Protein AF-A0A6J4LY33-F1 (afdb_monomer_lite)

Secondary structure (DSSP, 8-state):
--SSSSSHHHHHTTTSS------------------SS--HHHHHHHHHHHTT--EEEE---GGGHHHHHHHHTSSSEEEE-SSHHHHHHHHHHHHHHHSSPPEEE--TTHHHHT-

Radius of gyration: 24.22 Å; chains: 1; bounding box: 69×41×54 Å

Sequence (115 aa):
MTTSQSESATREAAAALTGVETTARSIEEAAVEPAAGITGAQSLIRSLEAIGVDVVFGIPGGAILPLYDPLFDSKVRHVLVRHEQGAGHAATGYAQATGRVGVCMATSGPGATNL

InterPro domains:
  IPR012001 Thiamine pyrophosphate enzyme, N-terminal TPP-binding domain [PF02776] (39-115)
  IPR029061 Thiamin diphosphate-binding fold [SSF52518] (38-115)
  IPR045229 Thiamine pyrophosphate enzyme [PTHR18968] (38-115)

Organism: NCBI:txid335381

Foldseek 3Di:
DDDPPPVVVVVVVVVPPDPDPPPPPPPPVPPPPDDPDDDPLLVVLVVCVVLPAQEEEEADDDQCVVNVVNVVVHNRDYDYDPAQLVLVVVLVCCCVVPVGGRHYDFGPDVSVVRD

pLDDT: mean 81.37, std 22.18, range [39.94, 98.5]

Structure (mmCIF, N/CA/C/O backbone):
data_AF-A0A6J4LY33-F1
#
_entry.id   AF-A0A6J4LY33-F1
#
loop_
_atom_site.group_PDB
_atom_site.id
_atom_site.type_symbol
_atom_site.label_atom_id
_atom_site.label_alt_id
_atom_site.label_comp_id
_atom_site.label_asym_id
_atom_site.label_entity_id
_atom_site.label_seq_id
_atom_site.pdbx_PDB_ins_code
_atom_site.Cartn_x
_atom_site.Cartn_y
_atom_site.Cartn_z
_atom_site.occupancy
_atom_site.B_iso_or_equiv
_atom_site.auth_seq_id
_atom_site.auth_comp_id
_atom_site.auth_asym_id
_atom_site.auth_atom_id
_atom_site.pdbx_PDB_model_num
ATOM 1 N N . MET A 1 1 ? 56.079 17.050 -42.021 1.00 53.34 1 MET A N 1
ATOM 2 C CA . MET A 1 1 ? 56.349 16.066 -40.954 1.00 53.34 1 MET A CA 1
ATOM 3 C C . MET A 1 1 ? 56.043 16.720 -39.612 1.00 53.34 1 MET A C 1
ATOM 5 O O . MET A 1 1 ? 56.986 17.186 -39.005 1.00 53.34 1 MET A O 1
ATOM 9 N N . THR A 1 2 ? 54.762 16.817 -39.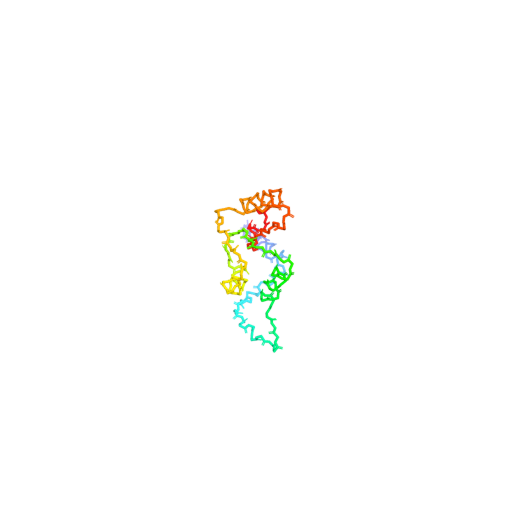211 1.00 52.50 2 THR A N 1
ATOM 10 C CA . THR A 1 2 ? 54.293 17.151 -37.835 1.00 52.50 2 THR A CA 1
ATOM 11 C C . THR A 1 2 ? 52.791 17.475 -37.850 1.00 52.50 2 THR A C 1
ATOM 13 O O . THR A 1 2 ? 52.406 18.634 -37.931 1.00 52.50 2 THR A O 1
ATOM 16 N N . THR A 1 3 ? 51.913 16.466 -37.819 1.00 53.75 3 THR A N 1
ATOM 17 C CA . THR A 1 3 ? 50.494 16.683 -37.412 1.00 53.75 3 THR A CA 1
ATOM 18 C C . THR A 1 3 ? 49.725 15.413 -37.032 1.00 53.75 3 THR A C 1
ATOM 20 O O . THR A 1 3 ? 48.582 15.505 -36.623 1.00 53.75 3 THR A O 1
ATOM 23 N N . SER A 1 4 ? 50.336 14.224 -37.086 1.00 53.97 4 SER A N 1
ATOM 24 C CA . SER A 1 4 ? 49.640 12.955 -36.802 1.00 53.97 4 SER A CA 1
ATOM 25 C C . SER A 1 4 ? 49.752 12.470 -35.345 1.00 53.97 4 SER A C 1
ATOM 27 O O . SER A 1 4 ? 49.206 11.422 -35.018 1.00 53.97 4 SER A O 1
ATOM 29 N N . GLN A 1 5 ? 50.481 13.173 -34.471 1.00 52.53 5 GLN A N 1
ATOM 30 C CA . GLN A 1 5 ? 50.797 12.687 -33.115 1.00 52.53 5 GLN A CA 1
ATOM 31 C C . GLN A 1 5 ? 49.979 13.362 -31.996 1.00 52.53 5 GLN A C 1
ATOM 33 O O . GLN A 1 5 ? 50.085 12.936 -30.852 1.00 52.53 5 GLN A O 1
ATOM 38 N N . SER A 1 6 ? 49.144 14.374 -32.283 1.00 52.31 6 SER A N 1
ATOM 39 C CA . SER A 1 6 ? 48.385 15.080 -31.231 1.00 52.31 6 SER A CA 1
ATOM 40 C C . SER A 1 6 ? 46.914 14.671 -31.087 1.00 52.31 6 SER A C 1
ATOM 42 O O . SER A 1 6 ? 46.323 15.001 -30.069 1.00 52.31 6 SER A O 1
ATOM 44 N N . GLU A 1 7 ? 46.313 13.940 -32.036 1.00 47.59 7 GLU A N 1
ATOM 45 C CA . GLU A 1 7 ? 44.921 13.451 -31.903 1.00 47.59 7 GLU A CA 1
ATOM 46 C C . GLU A 1 7 ? 44.822 12.072 -31.224 1.00 47.59 7 GLU A C 1
ATOM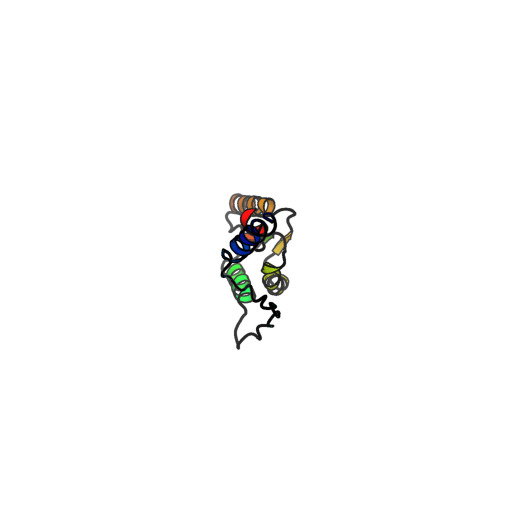 48 O O . GLU A 1 7 ? 43.794 11.737 -30.637 1.00 47.59 7 GLU A O 1
ATOM 53 N N . SER A 1 8 ? 45.902 11.281 -31.239 1.00 47.47 8 SER A N 1
ATOM 54 C CA . SER A 1 8 ? 45.937 9.959 -30.591 1.00 47.47 8 SER A CA 1
ATOM 55 C C . SER A 1 8 ? 45.930 10.060 -29.060 1.00 47.47 8 SER A C 1
ATOM 57 O O . SER A 1 8 ? 45.301 9.247 -28.389 1.00 47.47 8 SER A O 1
ATOM 59 N N . ALA A 1 9 ? 46.572 11.089 -28.500 1.00 51.62 9 ALA A N 1
ATOM 60 C CA . ALA A 1 9 ? 46.724 11.247 -27.053 1.00 51.62 9 ALA A CA 1
ATOM 61 C C . ALA A 1 9 ? 45.429 11.689 -26.340 1.00 51.62 9 ALA A C 1
ATOM 63 O O . ALA A 1 9 ? 45.268 11.459 -25.144 1.00 51.62 9 ALA A O 1
ATOM 64 N N . THR A 1 10 ? 44.473 12.296 -27.053 1.00 48.44 10 THR A N 1
ATOM 65 C CA . THR A 1 10 ? 43.209 12.762 -26.451 1.00 48.44 10 THR A CA 1
ATOM 66 C C . THR A 1 10 ? 42.150 11.657 -26.373 1.00 48.44 10 THR A C 1
ATOM 68 O O . THR A 1 10 ? 41.217 11.754 -25.579 1.00 48.44 10 THR A O 1
ATOM 71 N N . ARG A 1 11 ? 42.297 10.571 -27.146 1.00 47.69 11 ARG A N 1
ATOM 72 C CA . ARG A 1 11 ? 41.340 9.452 -27.164 1.00 47.69 11 ARG A CA 1
ATOM 73 C C . ARG A 1 11 ? 41.635 8.381 -26.107 1.00 47.69 11 ARG A C 1
ATOM 75 O O . ARG A 1 11 ? 40.703 7.737 -25.638 1.00 47.69 11 ARG A O 1
ATOM 82 N N . GLU A 1 12 ? 42.891 8.241 -25.683 1.00 44.22 12 GLU A N 1
ATOM 83 C CA . GLU A 1 12 ? 43.292 7.314 -24.609 1.00 44.22 12 GLU A CA 1
ATOM 84 C C . GLU A 1 12 ? 42.960 7.834 -23.199 1.00 44.22 12 GLU A C 1
ATOM 86 O O . GLU A 1 12 ? 42.644 7.043 -22.313 1.00 44.22 12 GLU A O 1
ATOM 91 N N . ALA A 1 13 ? 42.926 9.154 -22.984 1.00 43.06 13 ALA A N 1
ATOM 92 C CA . ALA A 1 13 ? 42.622 9.726 -21.667 1.00 43.06 13 ALA A CA 1
ATOM 93 C C . ALA A 1 13 ? 41.141 9.586 -21.250 1.00 43.06 13 ALA A C 1
ATOM 95 O O . ALA A 1 13 ? 40.838 9.549 -20.059 1.00 43.06 13 ALA A O 1
ATOM 96 N N . ALA A 1 14 ? 40.211 9.462 -22.205 1.00 42.94 14 ALA A N 1
ATOM 97 C CA . ALA A 1 14 ? 38.784 9.287 -21.913 1.00 42.94 14 ALA A CA 1
ATOM 98 C C . ALA A 1 14 ? 38.417 7.846 -21.502 1.00 42.94 14 ALA A C 1
ATOM 100 O O . ALA A 1 14 ? 37.396 7.639 -20.851 1.00 42.94 14 ALA A O 1
ATOM 101 N N . ALA A 1 15 ? 39.254 6.859 -21.839 1.00 43.78 15 ALA A N 1
ATOM 102 C CA . ALA A 1 15 ? 39.038 5.452 -21.496 1.00 43.78 15 ALA A CA 1
ATOM 103 C C . ALA A 1 15 ? 39.568 5.073 -20.095 1.00 43.78 15 ALA A C 1
ATOM 105 O O . ALA A 1 15 ? 39.230 4.014 -19.575 1.00 43.78 15 ALA A O 1
ATOM 106 N N . ALA A 1 16 ? 40.372 5.936 -19.462 1.00 47.66 16 ALA A N 1
ATOM 107 C CA . ALA A 1 16 ? 41.064 5.639 -18.204 1.00 47.66 16 ALA A CA 1
ATOM 108 C C . ALA A 1 16 ? 40.315 6.072 -16.922 1.00 47.66 16 ALA A C 1
ATOM 110 O O . ALA A 1 16 ? 40.809 5.840 -15.822 1.00 47.66 16 ALA A O 1
ATOM 111 N N . LEU A 1 17 ? 39.128 6.685 -17.031 1.00 51.41 17 LEU A N 1
ATOM 112 C CA . LEU A 1 17 ? 38.348 7.190 -15.882 1.00 51.41 17 LEU A CA 1
ATOM 113 C C . LEU A 1 17 ? 37.108 6.357 -15.525 1.00 51.41 17 LEU A C 1
ATOM 115 O O . LEU A 1 17 ? 36.376 6.705 -14.603 1.00 51.41 17 LEU A O 1
ATOM 119 N N . THR A 1 18 ? 36.885 5.225 -16.189 1.00 49.50 18 THR A N 1
ATOM 120 C CA . THR A 1 18 ? 35.753 4.332 -15.905 1.00 49.50 18 THR A CA 1
ATOM 121 C C . THR A 1 18 ? 36.247 2.918 -15.632 1.00 49.50 18 THR A C 1
ATOM 123 O O . THR A 1 18 ? 35.993 1.992 -16.396 1.00 49.50 18 THR A O 1
ATOM 126 N N . GLY A 1 19 ? 36.964 2.744 -14.521 1.00 39.94 19 GLY A N 1
ATOM 127 C CA . GLY A 1 19 ? 37.338 1.435 -13.973 1.00 39.94 19 GLY A CA 1
ATOM 128 C C . GLY A 1 19 ? 36.155 0.685 -13.346 1.00 39.94 19 GLY A C 1
ATOM 129 O O . GLY A 1 19 ? 36.261 0.206 -12.222 1.00 39.94 19 GLY A O 1
ATOM 130 N N . VAL A 1 20 ? 35.019 0.614 -14.043 1.00 45.09 20 VAL A N 1
ATOM 131 C CA . VAL A 1 20 ? 33.869 -0.209 -13.657 1.00 45.09 20 VAL A CA 1
ATOM 132 C C . VAL A 1 20 ? 33.502 -1.067 -14.859 1.00 45.09 20 VAL A C 1
ATOM 134 O O . VAL A 1 20 ? 32.792 -0.622 -15.761 1.00 45.09 20 VAL A O 1
ATOM 137 N N . GLU A 1 21 ? 33.983 -2.309 -14.875 1.00 42.88 21 GLU A N 1
ATOM 138 C CA . GLU A 1 21 ? 33.415 -3.343 -15.737 1.00 42.88 21 GLU A CA 1
ATOM 139 C C . GLU A 1 21 ? 31.948 -3.529 -15.337 1.00 42.88 21 GLU A C 1
ATOM 141 O O . GLU A 1 21 ? 31.613 -4.206 -14.364 1.00 42.88 21 GLU A O 1
ATOM 146 N N . THR A 1 22 ? 31.045 -2.900 -16.089 1.00 44.97 22 THR A N 1
ATOM 147 C CA . THR A 1 22 ? 29.623 -3.231 -16.042 1.00 44.97 22 THR A CA 1
ATOM 148 C C . THR A 1 22 ? 29.462 -4.584 -16.717 1.00 44.97 22 THR A C 1
ATOM 150 O O . THR A 1 22 ? 29.099 -4.690 -17.886 1.00 44.97 22 THR A O 1
ATOM 153 N N . THR A 1 23 ? 29.753 -5.653 -15.979 1.00 41.38 23 THR A N 1
ATOM 154 C CA . THR A 1 23 ? 29.145 -6.947 -16.272 1.00 41.38 23 THR A CA 1
ATOM 155 C C . THR A 1 23 ? 27.647 -6.756 -16.108 1.00 41.38 23 THR A C 1
ATOM 157 O O . THR A 1 23 ? 27.138 -6.694 -14.988 1.00 41.38 23 THR A O 1
ATOM 160 N N . ALA A 1 24 ? 26.949 -6.616 -17.235 1.00 47.91 24 ALA A N 1
ATOM 161 C CA . ALA A 1 24 ? 25.510 -6.757 -17.311 1.00 47.91 24 ALA A CA 1
ATOM 162 C C . ALA A 1 24 ? 25.169 -8.180 -16.855 1.00 47.91 24 ALA A C 1
ATOM 164 O O . ALA A 1 24 ? 25.110 -9.112 -17.653 1.00 47.91 24 ALA A O 1
ATOM 165 N N . ARG A 1 25 ? 25.008 -8.368 -15.541 1.00 42.91 25 ARG A N 1
ATOM 166 C CA . ARG A 1 25 ? 24.309 -9.533 -15.021 1.00 42.91 25 ARG A CA 1
ATOM 167 C C . ARG A 1 25 ? 22.885 -9.384 -15.517 1.00 42.91 25 ARG A C 1
ATOM 169 O O . ARG A 1 25 ? 22.164 -8.494 -15.069 1.00 42.91 25 ARG A O 1
ATOM 176 N N . SER A 1 26 ? 22.519 -10.217 -16.482 1.00 45.22 26 SER A N 1
ATOM 177 C CA . SER A 1 26 ? 21.129 -10.539 -16.743 1.00 45.22 26 SER A CA 1
ATOM 178 C C . SER A 1 26 ? 20.488 -10.822 -15.390 1.00 45.22 26 SER A C 1
ATOM 180 O O . SER A 1 26 ? 20.893 -11.741 -14.678 1.00 45.22 26 SER A O 1
ATOM 182 N N . ILE A 1 27 ? 19.542 -9.969 -15.003 1.00 50.06 27 ILE A N 1
ATOM 183 C CA . ILE A 1 27 ? 18.596 -10.275 -13.936 1.00 50.06 27 ILE A CA 1
ATOM 184 C C . ILE A 1 27 ? 17.702 -11.355 -14.534 1.00 50.06 27 ILE A C 1
ATOM 186 O O . ILE A 1 27 ? 16.636 -11.087 -15.075 1.00 50.06 27 ILE A O 1
ATOM 190 N N . GLU A 1 28 ? 18.225 -12.576 -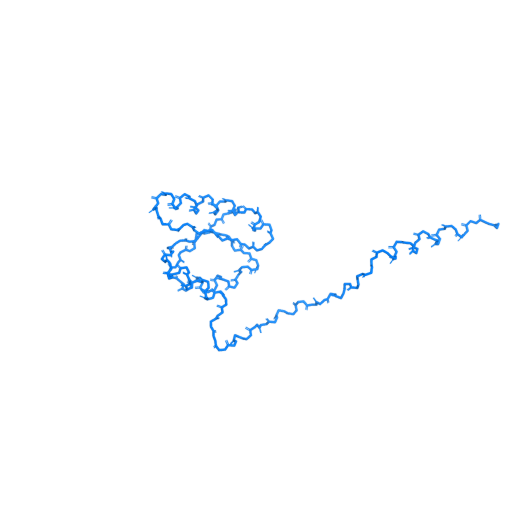14.567 1.00 44.00 28 GLU A N 1
ATOM 191 C CA . GLU A 1 28 ? 17.393 -13.753 -14.679 1.00 44.00 28 GLU A CA 1
ATOM 192 C C . GLU A 1 28 ? 16.489 -13.675 -13.458 1.00 44.00 28 GLU A C 1
ATOM 194 O O . GLU A 1 28 ? 16.965 -13.632 -12.319 1.00 44.00 28 GLU A O 1
ATOM 199 N N . GLU A 1 29 ? 15.203 -13.480 -13.727 1.00 53.94 29 GLU A N 1
AT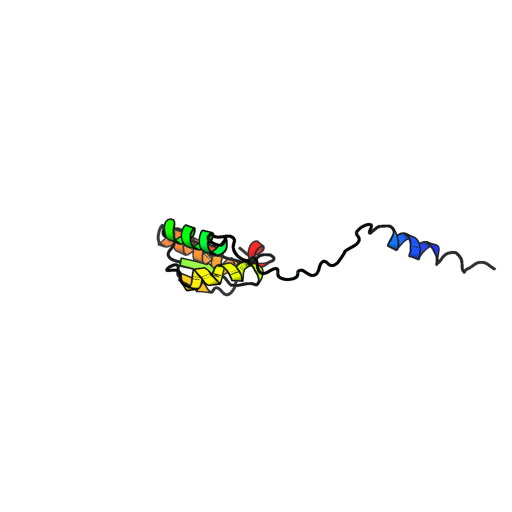OM 200 C CA . GLU A 1 29 ? 14.130 -13.398 -12.754 1.00 53.94 29 GLU A CA 1
ATOM 201 C C . GLU A 1 29 ? 14.082 -14.754 -12.052 1.00 53.94 29 GLU A C 1
ATOM 203 O O . GLU A 1 29 ? 13.376 -15.677 -12.450 1.00 53.94 29 GLU A O 1
ATOM 208 N N . ALA A 1 30 ? 14.969 -14.917 -11.072 1.00 42.75 30 ALA A N 1
ATOM 209 C CA . ALA A 1 30 ? 15.070 -16.115 -10.282 1.00 42.75 30 ALA A CA 1
ATOM 210 C C . ALA A 1 30 ? 13.747 -16.221 -9.538 1.00 42.75 30 ALA A C 1
ATOM 212 O O . ALA A 1 30 ? 13.507 -15.487 -8.577 1.00 42.75 30 ALA A O 1
ATOM 213 N N . ALA A 1 31 ? 12.877 -17.104 -10.024 1.00 54.06 31 ALA A N 1
ATOM 214 C CA . ALA A 1 31 ? 11.727 -17.564 -9.281 1.00 54.06 31 ALA A CA 1
ATOM 215 C C . ALA A 1 31 ? 12.259 -18.066 -7.936 1.00 54.06 31 ALA A C 1
ATOM 217 O O . ALA A 1 31 ? 12.925 -19.099 -7.844 1.00 54.06 31 ALA A O 1
ATOM 218 N N . VAL A 1 32 ? 12.060 -17.252 -6.902 1.00 56.81 32 VAL A N 1
ATOM 219 C CA . VAL A 1 32 ? 12.394 -17.612 -5.533 1.00 56.81 32 VAL A CA 1
ATOM 220 C C . VAL A 1 32 ? 11.368 -18.658 -5.137 1.00 56.81 32 VAL A C 1
ATOM 222 O O . VAL A 1 32 ? 10.267 -18.316 -4.714 1.00 56.81 32 VAL A O 1
ATOM 225 N N . GLU A 1 33 ? 11.714 -19.930 -5.317 1.00 54.53 33 GLU A N 1
ATOM 226 C CA . GLU A 1 33 ? 10.972 -21.042 -4.731 1.00 54.53 33 GLU A CA 1
ATOM 227 C C . GLU A 1 33 ? 10.887 -20.785 -3.219 1.00 54.53 33 GLU A C 1
ATOM 229 O O . GLU A 1 33 ? 11.929 -20.740 -2.549 1.00 54.53 33 GLU A O 1
ATOM 234 N N . PRO A 1 34 ? 9.691 -20.521 -2.660 1.00 55.00 34 PRO A N 1
ATOM 235 C CA . PRO A 1 34 ? 9.594 -20.107 -1.277 1.00 55.00 34 PRO A CA 1
ATOM 236 C C . PRO A 1 34 ? 9.989 -21.292 -0.396 1.00 55.00 34 PRO A C 1
ATOM 238 O O . PRO A 1 34 ? 9.305 -22.314 -0.339 1.00 55.00 34 PRO A O 1
ATOM 241 N N . ALA A 1 35 ? 11.116 -21.155 0.305 1.00 54.72 35 ALA A N 1
ATOM 242 C CA . ALA A 1 35 ? 11.487 -22.053 1.388 1.00 54.72 35 ALA A CA 1
ATOM 243 C C . ALA A 1 35 ? 10.317 -22.131 2.381 1.00 54.72 35 ALA A C 1
ATOM 245 O O . ALA A 1 35 ? 9.825 -21.084 2.785 1.00 54.72 35 ALA A O 1
ATOM 246 N N . ALA A 1 36 ? 9.883 -23.348 2.736 1.00 62.66 36 ALA A N 1
ATOM 247 C CA . ALA A 1 36 ? 8.709 -23.706 3.551 1.00 62.66 36 ALA A CA 1
ATOM 248 C C . ALA A 1 36 ? 8.262 -22.658 4.606 1.00 62.66 36 ALA A C 1
ATOM 250 O O . ALA A 1 36 ? 8.507 -22.801 5.804 1.00 62.66 36 ALA A O 1
ATOM 251 N N . GLY A 1 37 ? 7.577 -21.609 4.150 1.00 80.31 37 GLY A N 1
ATOM 252 C CA . GLY A 1 37 ? 7.302 -20.380 4.889 1.00 80.31 37 GLY A CA 1
ATOM 253 C C . GLY A 1 37 ? 6.529 -19.389 4.013 1.00 80.31 37 GLY A C 1
ATOM 254 O O . GLY A 1 37 ? 6.403 -19.581 2.805 1.00 80.31 37 GLY A O 1
ATOM 255 N N . ILE A 1 38 ? 5.950 -18.354 4.624 1.00 90.56 38 ILE A N 1
ATOM 256 C CA . ILE A 1 38 ? 5.187 -17.330 3.892 1.00 90.56 38 ILE A CA 1
ATOM 257 C C . ILE A 1 38 ? 6.125 -16.348 3.181 1.00 90.56 38 ILE A C 1
ATOM 259 O O . ILE A 1 38 ? 7.202 -16.030 3.684 1.00 90.56 38 ILE A O 1
ATOM 263 N N . THR A 1 39 ? 5.710 -15.831 2.025 1.00 95.19 39 THR A N 1
ATOM 264 C CA . THR A 1 39 ? 6.489 -14.823 1.291 1.00 95.19 39 THR A CA 1
ATOM 265 C C . THR A 1 39 ? 6.506 -13.485 2.037 1.00 95.19 39 THR A C 1
ATOM 267 O O . THR A 1 39 ? 5.664 -13.213 2.901 1.00 95.19 39 THR A O 1
ATOM 270 N N . GLY A 1 40 ? 7.444 -12.598 1.689 1.00 94.75 40 GLY A N 1
ATOM 271 C CA . GLY A 1 40 ? 7.460 -11.233 2.233 1.00 94.75 40 GLY A CA 1
ATOM 272 C C . GLY A 1 40 ? 6.166 -10.470 1.922 1.00 94.75 40 GLY A C 1
ATOM 273 O O . GLY A 1 40 ? 5.607 -9.816 2.800 1.00 94.75 40 GLY A O 1
ATOM 274 N N . ALA A 1 41 ? 5.634 -10.637 0.709 1.00 95.81 41 ALA A N 1
ATOM 275 C CA . ALA A 1 41 ? 4.351 -10.076 0.298 1.00 95.81 41 ALA A CA 1
ATOM 276 C C . ALA A 1 41 ? 3.192 -10.580 1.174 1.00 95.81 41 ALA A C 1
ATOM 278 O O . ALA A 1 41 ? 2.443 -9.781 1.732 1.00 95.81 41 ALA A O 1
ATOM 279 N N . GLN A 1 42 ? 3.087 -11.897 1.375 1.00 96.19 42 GLN A N 1
ATOM 280 C CA . GLN A 1 42 ? 2.078 -12.486 2.261 1.00 96.19 42 GLN A CA 1
ATOM 281 C C . GLN A 1 42 ? 2.231 -11.996 3.707 1.00 96.19 42 GLN A C 1
ATOM 283 O O . GLN A 1 42 ? 1.236 -11.717 4.373 1.00 96.19 42 GLN A O 1
ATOM 288 N N . SER A 1 43 ? 3.468 -11.862 4.190 1.00 96.44 43 SER A N 1
ATOM 289 C CA . SER A 1 43 ? 3.760 -11.351 5.534 1.00 96.44 43 SER A CA 1
ATOM 290 C C . SER A 1 43 ? 3.292 -9.907 5.711 1.00 96.44 43 SER A C 1
ATOM 292 O O . SER A 1 43 ? 2.694 -9.579 6.736 1.00 96.44 43 SER A O 1
ATOM 294 N N . LEU A 1 44 ? 3.515 -9.051 4.709 1.00 96.62 44 LEU A N 1
ATOM 295 C CA . LEU A 1 44 ? 3.053 -7.662 4.712 1.00 96.62 44 LEU A CA 1
ATOM 296 C C . LEU A 1 44 ? 1.526 -7.576 4.745 1.00 96.62 44 LEU A C 1
ATOM 298 O O . LEU A 1 44 ? 0.982 -6.890 5.606 1.00 96.62 44 LEU A O 1
ATOM 302 N N . ILE A 1 45 ? 0.829 -8.311 3.873 1.00 97.19 45 ILE A N 1
ATOM 303 C CA . ILE A 1 45 ? -0.640 -8.290 3.831 1.00 97.19 45 ILE A CA 1
ATOM 304 C C . ILE A 1 45 ? -1.249 -8.806 5.138 1.00 97.19 45 ILE A C 1
ATOM 306 O O . ILE A 1 45 ? -2.097 -8.135 5.720 1.00 97.19 45 ILE A O 1
ATOM 310 N N . ARG A 1 46 ? -0.751 -9.927 5.676 1.00 96.19 46 ARG A N 1
ATOM 311 C CA . ARG A 1 46 ? -1.190 -10.437 6.988 1.00 96.19 46 ARG A CA 1
ATOM 312 C C . ARG A 1 46 ? -0.946 -9.436 8.113 1.00 96.19 46 ARG A C 1
ATOM 314 O O . ARG A 1 46 ? -1.742 -9.357 9.043 1.00 96.19 46 ARG A O 1
ATOM 321 N N . SER A 1 47 ? 0.145 -8.673 8.040 1.00 97.12 47 SER A N 1
ATOM 322 C CA . SER A 1 47 ? 0.437 -7.632 9.028 1.00 97.12 47 SER A CA 1
ATOM 323 C C . SER A 1 47 ? -0.580 -6.494 8.950 1.00 97.12 47 SER A C 1
ATOM 325 O O . SER A 1 47 ? -1.062 -6.065 9.993 1.00 97.12 47 SER A O 1
ATOM 327 N N . LEU A 1 48 ? -0.952 -6.051 7.741 1.00 97.56 48 LEU A N 1
ATOM 328 C CA . LEU A 1 48 ? -2.006 -5.049 7.529 1.00 97.56 48 LEU A CA 1
ATOM 329 C C . LEU A 1 48 ? -3.358 -5.527 8.077 1.00 97.56 48 LEU A C 1
ATOM 331 O O . LEU A 1 48 ? -4.034 -4.784 8.788 1.00 97.56 48 LEU A O 1
ATOM 335 N N . GLU A 1 49 ? -3.724 -6.781 7.812 1.00 96.75 49 GLU A N 1
ATOM 336 C CA . GLU A 1 49 ? -4.942 -7.388 8.359 1.00 96.75 49 GLU A CA 1
ATOM 337 C C . GLU A 1 49 ? -4.911 -7.460 9.892 1.00 96.75 49 GLU A C 1
ATOM 339 O O . GLU A 1 49 ? -5.898 -7.126 10.547 1.00 96.75 49 GLU A O 1
ATOM 344 N N . ALA A 1 50 ? -3.776 -7.852 10.480 1.00 96.75 50 ALA A N 1
ATOM 345 C CA . ALA A 1 50 ? -3.621 -7.992 11.927 1.00 96.75 50 ALA A CA 1
ATOM 346 C C . ALA A 1 50 ? -3.751 -6.659 12.679 1.00 96.75 50 ALA A C 1
ATOM 348 O O . ALA A 1 50 ? -4.265 -6.637 13.797 1.00 96.75 50 ALA A O 1
ATOM 349 N N . ILE A 1 51 ? -3.324 -5.548 12.070 1.00 96.00 51 ILE A N 1
ATOM 350 C CA . ILE A 1 51 ? -3.511 -4.201 12.631 1.00 96.00 51 ILE A CA 1
ATOM 351 C C . ILE A 1 51 ? -4.872 -3.582 12.267 1.00 96.00 51 ILE A C 1
ATOM 353 O O . ILE A 1 51 ? -5.131 -2.430 12.612 1.00 96.00 51 ILE A O 1
ATOM 357 N N . GLY A 1 52 ? -5.744 -4.330 11.583 1.00 95.69 52 GLY A N 1
ATOM 358 C CA . GLY A 1 52 ? -7.098 -3.898 11.248 1.00 95.69 52 GLY A CA 1
ATOM 359 C C . GLY A 1 52 ? -7.168 -2.834 10.152 1.00 95.69 52 GLY A C 1
ATOM 360 O O . GLY A 1 52 ? -8.063 -1.992 10.186 1.00 95.69 52 GLY A O 1
ATOM 361 N N . VAL A 1 53 ? -6.233 -2.829 9.195 1.00 98.06 53 VAL A N 1
ATOM 362 C CA . VAL A 1 53 ? -6.337 -1.958 8.014 1.00 98.06 53 VAL A CA 1
ATOM 363 C C . VAL A 1 53 ? -7.496 -2.428 7.138 1.00 98.06 53 VAL A C 1
ATOM 365 O O . VAL A 1 53 ? -7.540 -3.579 6.718 1.00 98.06 53 VAL A O 1
ATOM 368 N N . ASP A 1 54 ? -8.417 -1.517 6.823 1.00 95.88 54 ASP A N 1
ATOM 369 C CA . ASP A 1 54 ? -9.549 -1.807 5.934 1.00 95.88 54 ASP A CA 1
ATOM 370 C C . ASP A 1 54 ? -9.252 -1.460 4.467 1.00 95.88 54 ASP A C 1
ATOM 372 O O . ASP A 1 54 ? -9.763 -2.105 3.550 1.00 95.88 54 ASP A O 1
ATOM 376 N N . VAL A 1 55 ? -8.475 -0.394 4.233 1.00 97.62 55 VAL A N 1
ATOM 377 C CA . VAL A 1 55 ? -8.289 0.226 2.913 1.00 97.62 55 VAL A CA 1
ATOM 378 C C . VAL A 1 55 ? -6.832 0.622 2.689 1.00 97.62 55 VAL A C 1
ATOM 380 O O . VAL A 1 55 ? -6.197 1.223 3.555 1.00 97.62 55 VAL A O 1
ATOM 383 N N . VAL A 1 56 ? -6.337 0.350 1.482 1.00 98.31 56 VAL A N 1
ATOM 384 C CA . VAL A 1 56 ? -5.035 0.794 0.970 1.00 98.31 56 VAL A CA 1
ATOM 385 C C . VAL A 1 56 ? -5.232 1.601 -0.312 1.00 98.31 56 VAL A C 1
ATOM 387 O O . VAL A 1 56 ? -5.955 1.183 -1.215 1.00 98.31 56 VAL A O 1
ATOM 390 N N . PHE A 1 57 ? -4.584 2.758 -0.417 1.00 98.50 57 PHE A N 1
ATOM 391 C CA . PHE A 1 57 ? -4.639 3.626 -1.597 1.00 98.50 57 PHE A CA 1
ATOM 392 C C . PHE A 1 57 ? -3.332 3.511 -2.374 1.00 98.50 57 PHE A C 1
ATOM 394 O O . PHE A 1 57 ? -2.262 3.633 -1.789 1.00 98.50 57 PHE A O 1
ATOM 401 N N . GLY A 1 58 ? -3.367 3.294 -3.685 1.00 97.38 58 GLY A N 1
ATOM 402 C CA . GLY A 1 58 ? -2.115 3.172 -4.433 1.00 97.38 58 GLY A CA 1
ATOM 403 C C . GLY A 1 58 ? -2.297 2.900 -5.910 1.00 97.38 58 GLY A C 1
ATOM 404 O O . GLY A 1 58 ? -3.415 2.692 -6.379 1.00 97.38 58 GLY A O 1
ATOM 405 N N . ILE A 1 59 ? -1.190 2.896 -6.638 1.00 95.62 59 ILE A N 1
ATOM 406 C CA . ILE A 1 59 ? -1.134 2.525 -8.050 1.00 95.62 59 ILE A CA 1
ATOM 407 C C . ILE A 1 59 ? -0.071 1.428 -8.224 1.00 95.62 59 ILE A C 1
ATOM 409 O O . ILE A 1 59 ? 1.019 1.545 -7.656 1.00 95.62 59 ILE A O 1
ATOM 413 N N . PRO A 1 60 ? -0.380 0.319 -8.919 1.00 94.56 60 PRO A N 1
ATOM 414 C CA . PRO A 1 60 ? 0.584 -0.752 -9.129 1.00 94.56 60 PRO A CA 1
ATOM 415 C C . PRO A 1 60 ? 1.715 -0.308 -10.060 1.00 94.56 60 PRO A C 1
ATOM 417 O O . PRO A 1 60 ? 1.528 0.514 -10.955 1.00 94.56 60 PRO A O 1
ATOM 420 N N . GLY A 1 61 ? 2.885 -0.913 -9.874 1.00 93.88 61 GLY A N 1
ATOM 421 C CA . GLY A 1 61 ? 4.049 -0.778 -10.744 1.00 93.88 61 GLY A CA 1
ATOM 422 C C . GLY A 1 61 ? 4.974 -1.979 -10.568 1.00 93.88 61 GLY A C 1
ATOM 423 O O . GLY A 1 61 ? 4.800 -2.744 -9.620 1.00 93.88 61 GLY A O 1
ATOM 424 N N . GLY A 1 62 ? 5.934 -2.162 -11.478 1.00 93.12 62 GLY A N 1
ATOM 425 C CA . GLY A 1 62 ? 6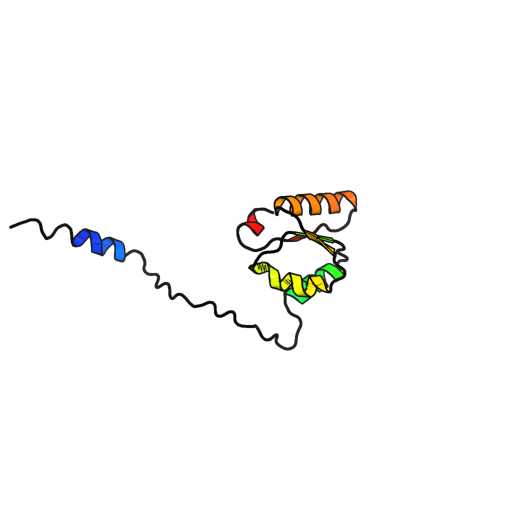.661 -3.430 -11.635 1.00 93.12 62 GLY A CA 1
ATOM 426 C C . GLY A 1 62 ? 7.198 -4.036 -10.333 1.00 93.12 62 GLY A C 1
ATOM 427 O O . GLY A 1 62 ? 6.921 -5.193 -10.039 1.00 93.12 62 GLY A O 1
ATOM 428 N N . ALA A 1 63 ? 7.889 -3.247 -9.508 1.00 94.06 63 ALA A N 1
ATOM 429 C CA . ALA A 1 63 ? 8.560 -3.770 -8.317 1.00 94.06 63 ALA A CA 1
ATOM 430 C C . ALA A 1 63 ? 7.609 -4.177 -7.175 1.00 94.06 63 ALA A C 1
ATOM 432 O O . ALA A 1 63 ? 7.963 -5.037 -6.374 1.00 94.06 63 ALA A O 1
ATOM 433 N N . ILE A 1 64 ? 6.419 -3.572 -7.076 1.00 95.56 64 ILE A N 1
ATOM 434 C CA . ILE A 1 64 ? 5.444 -3.879 -6.012 1.00 95.56 64 ILE A CA 1
ATOM 435 C C . ILE A 1 64 ? 4.434 -4.961 -6.426 1.00 95.56 64 ILE A C 1
ATOM 437 O O . ILE A 1 64 ? 3.677 -5.427 -5.581 1.00 95.56 64 ILE A O 1
ATOM 441 N N . LEU A 1 65 ? 4.403 -5.394 -7.695 1.00 94.69 65 LEU A N 1
ATOM 442 C CA . LEU A 1 65 ? 3.417 -6.370 -8.188 1.00 94.69 65 LEU A CA 1
ATOM 443 C C . LEU A 1 65 ? 3.307 -7.659 -7.352 1.00 94.69 65 LEU A C 1
ATOM 445 O O . LEU A 1 65 ? 2.173 -8.069 -7.110 1.00 94.69 65 LEU A O 1
ATOM 449 N N . PRO A 1 66 ? 4.393 -8.259 -6.820 1.00 94.62 66 PRO A N 1
ATOM 450 C CA . PRO A 1 66 ? 4.271 -9.440 -5.961 1.00 94.62 66 PRO A CA 1
ATOM 451 C C . PRO A 1 66 ? 3.425 -9.219 -4.696 1.00 94.62 66 PRO A C 1
ATOM 453 O O . PRO A 1 66 ? 2.910 -10.179 -4.135 1.00 94.62 66 PRO A O 1
ATOM 456 N N . LEU A 1 67 ? 3.266 -7.972 -4.234 1.00 95.81 67 LEU A N 1
ATOM 457 C CA . LEU A 1 67 ? 2.399 -7.623 -3.103 1.00 95.81 67 LEU A CA 1
ATOM 458 C C . LEU A 1 67 ? 0.908 -7.679 -3.464 1.00 95.81 67 LEU A C 1
ATOM 460 O O . LEU A 1 67 ? 0.082 -7.927 -2.588 1.00 95.81 67 LEU A O 1
ATOM 464 N N . TYR A 1 68 ? 0.564 -7.455 -4.735 1.00 95.38 68 TYR A N 1
ATOM 465 C CA . TYR A 1 68 ? -0.825 -7.425 -5.196 1.00 95.38 68 TYR A CA 1
ATOM 466 C C . TYR A 1 68 ? -1.467 -8.812 -5.256 1.00 95.38 68 TYR A C 1
ATOM 468 O O . TYR A 1 68 ? -2.681 -8.901 -5.120 1.00 95.38 68 TYR A O 1
ATOM 476 N N . ASP A 1 69 ? -0.671 -9.871 -5.410 1.00 93.31 69 ASP A N 1
ATOM 477 C CA . ASP A 1 69 ? -1.157 -11.254 -5.432 1.00 93.31 69 ASP A CA 1
ATOM 478 C C . ASP A 1 69 ? -1.838 -11.646 -4.101 1.00 93.31 69 ASP A C 1
ATOM 480 O O . ASP A 1 69 ? -3.052 -11.839 -4.087 1.00 93.31 69 ASP A O 1
ATOM 484 N N . PRO A 1 70 ? -1.166 -11.605 -2.931 1.00 95.75 70 PRO A N 1
ATOM 485 C CA . PRO A 1 70 ? -1.842 -11.857 -1.658 1.00 95.75 70 PRO A CA 1
ATOM 486 C C . PRO A 1 70 ? -2.838 -10.760 -1.256 1.00 95.75 70 PRO A C 1
ATOM 488 O O . PRO A 1 70 ? -3.714 -11.014 -0.434 1.00 95.75 70 PRO A O 1
ATOM 491 N N . LEU A 1 71 ? -2.719 -9.540 -1.795 1.00 96.81 71 LEU A N 1
ATOM 492 C CA . LEU A 1 71 ? -3.702 -8.478 -1.561 1.00 96.81 71 LEU A CA 1
ATOM 493 C C . LEU A 1 71 ? -5.034 -8.776 -2.259 1.00 96.81 71 LEU A C 1
ATOM 495 O O . LEU A 1 71 ? -6.078 -8.390 -1.743 1.00 96.81 71 LEU A O 1
ATOM 499 N N . PHE A 1 72 ? -5.009 -9.456 -3.408 1.00 94.25 72 PHE A N 1
ATOM 500 C CA . PHE A 1 72 ? -6.210 -9.825 -4.154 1.00 94.25 72 PHE A CA 1
ATOM 501 C C . PHE A 1 72 ? -7.126 -10.756 -3.347 1.00 94.25 72 PHE A C 1
ATOM 503 O O . PHE A 1 72 ? -8.342 -10.579 -3.357 1.00 94.25 72 PHE A O 1
ATOM 510 N N . ASP A 1 73 ? -6.534 -11.686 -2.594 1.00 93.88 73 ASP A N 1
ATOM 511 C CA . ASP A 1 73 ? -7.252 -12.618 -1.714 1.00 93.88 73 ASP A CA 1
ATOM 512 C C . ASP A 1 73 ? -7.530 -12.049 -0.307 1.00 93.88 73 ASP A C 1
ATOM 514 O O . ASP A 1 73 ? -8.165 -12.699 0.530 1.00 93.88 73 ASP A O 1
ATOM 518 N N . SER A 1 74 ? -7.048 -10.839 -0.015 1.00 96.56 74 SER A N 1
ATOM 519 C CA . SER A 1 74 ? -7.189 -10.196 1.290 1.00 96.56 74 SER A CA 1
ATOM 520 C C . SER A 1 74 ? -8.550 -9.524 1.470 1.00 96.56 74 SER A C 1
ATOM 522 O O . SER A 1 74 ? -9.232 -9.133 0.524 1.00 96.56 74 SER A O 1
ATOM 524 N N . LYS A 1 75 ? -8.928 -9.305 2.733 1.00 95.19 75 LYS A N 1
ATOM 525 C CA . LYS A 1 75 ? -10.059 -8.428 3.084 1.00 95.19 75 LYS A CA 1
ATOM 526 C C . LYS A 1 75 ? -9.719 -6.941 2.951 1.00 95.19 75 LYS A C 1
ATOM 528 O O . LYS A 1 75 ? -10.627 -6.111 2.972 1.00 95.19 75 LYS A O 1
ATOM 533 N N . VAL A 1 76 ? -8.434 -6.605 2.841 1.00 97.69 76 VAL A N 1
ATOM 534 C CA . VAL A 1 76 ? -7.958 -5.234 2.664 1.00 97.69 76 VAL A CA 1
ATOM 535 C C . VAL A 1 76 ? -8.352 -4.742 1.275 1.00 97.69 76 VAL A C 1
ATOM 537 O O . VAL A 1 76 ? -7.915 -5.265 0.253 1.00 97.69 76 VAL A O 1
ATOM 540 N N . ARG A 1 77 ? -9.161 -3.687 1.216 1.00 97.19 77 ARG A N 1
ATOM 541 C CA . ARG A 1 77 ? -9.617 -3.121 -0.053 1.00 97.19 77 ARG A CA 1
ATOM 542 C C . ARG A 1 77 ? -8.543 -2.228 -0.668 1.00 97.19 77 ARG A C 1
ATOM 544 O O . ARG A 1 77 ? -8.195 -1.194 -0.099 1.00 97.19 77 ARG A O 1
ATOM 551 N N . HIS A 1 78 ? -8.112 -2.539 -1.889 1.00 97.75 78 HIS A N 1
ATOM 552 C CA . HIS A 1 78 ? -7.308 -1.615 -2.694 1.00 97.75 78 HIS A CA 1
ATOM 553 C C . HIS A 1 78 ? -8.176 -0.574 -3.410 1.00 97.75 78 HIS A C 1
ATOM 555 O O . HIS A 1 78 ? -9.154 -0.897 -4.085 1.00 97.75 78 HIS A O 1
ATOM 561 N N . VAL A 1 79 ? -7.804 0.696 -3.269 1.00 98.06 79 VAL A N 1
ATOM 562 C CA . VAL A 1 79 ? -8.348 1.819 -4.031 1.00 98.06 79 VAL A CA 1
ATOM 563 C C . VAL A 1 79 ? -7.276 2.305 -4.999 1.00 98.06 79 VAL A C 1
ATOM 565 O O . VAL A 1 79 ? -6.269 2.899 -4.601 1.00 98.06 79 VAL A O 1
ATOM 568 N N . LEU A 1 80 ? -7.521 2.064 -6.287 1.00 97.50 80 LEU A N 1
ATOM 569 C CA . LEU A 1 80 ? -6.651 2.513 -7.363 1.00 97.50 80 LEU A CA 1
ATOM 570 C C . LEU A 1 80 ? -6.697 4.038 -7.494 1.00 97.50 80 LEU A C 1
ATOM 572 O O . LEU A 1 80 ? -7.738 4.611 -7.818 1.00 97.50 80 LEU A O 1
ATOM 576 N N . VAL A 1 81 ? -5.550 4.683 -7.303 1.00 97.75 81 VAL A N 1
ATOM 577 C CA . VAL A 1 81 ? -5.374 6.110 -7.602 1.00 97.75 81 VAL A CA 1
ATOM 578 C C . VAL A 1 81 ? -4.779 6.309 -8.997 1.00 97.75 81 VAL A C 1
ATOM 580 O O . VAL A 1 81 ? -4.355 5.361 -9.659 1.00 97.75 81 VAL A O 1
ATOM 583 N N . ARG A 1 82 ? -4.756 7.561 -9.468 1.00 96.94 82 ARG A N 1
ATOM 584 C CA . ARG A 1 82 ? -4.110 7.940 -10.740 1.00 96.94 82 ARG A CA 1
ATOM 585 C C . ARG A 1 82 ? -2.733 8.579 -10.575 1.00 96.94 82 ARG A C 1
ATOM 587 O O . ARG A 1 82 ? -2.040 8.737 -11.569 1.00 96.94 82 ARG A O 1
ATOM 594 N N . HIS A 1 83 ? -2.355 8.927 -9.349 1.00 97.38 83 HIS A N 1
ATOM 595 C CA . HIS A 1 83 ? -1.064 9.519 -9.012 1.00 97.38 83 HIS A CA 1
ATOM 596 C C . HIS A 1 83 ? -0.730 9.199 -7.552 1.00 97.38 83 HIS A C 1
ATOM 598 O O . HIS A 1 83 ? -1.636 9.200 -6.715 1.00 97.38 83 HIS A O 1
ATOM 604 N N . GLU A 1 84 ? 0.540 8.974 -7.226 1.00 98.06 84 GLU A N 1
ATOM 605 C CA . GLU A 1 84 ? 0.983 8.565 -5.888 1.00 98.06 84 GLU A CA 1
ATOM 606 C C . GLU A 1 84 ? 0.699 9.641 -4.830 1.00 98.06 84 GLU A C 1
ATOM 608 O O . GLU A 1 84 ? 0.105 9.327 -3.803 1.00 98.06 84 GLU A O 1
ATOM 613 N N . GLN A 1 85 ? 0.938 10.925 -5.131 1.00 98.31 85 GLN A N 1
ATOM 614 C CA . GLN A 1 85 ? 0.462 12.039 -4.287 1.00 98.31 85 GLN A CA 1
ATOM 615 C C . GLN A 1 85 ? -1.035 11.940 -3.946 1.00 98.31 85 GLN A C 1
ATOM 617 O O . GLN A 1 85 ? -1.458 12.294 -2.847 1.00 98.31 85 GLN A O 1
ATOM 622 N N . GLY A 1 86 ? -1.864 11.454 -4.875 1.00 97.88 86 GLY A N 1
ATOM 623 C CA . GLY A 1 86 ? -3.286 11.219 -4.624 1.00 97.88 86 GLY A CA 1
ATOM 624 C C . GLY A 1 86 ? -3.526 10.114 -3.592 1.00 97.88 86 GLY A C 1
ATOM 625 O O . GLY A 1 86 ? -4.441 10.238 -2.782 1.00 97.88 86 GLY A O 1
ATOM 626 N N . ALA A 1 87 ? -2.689 9.071 -3.570 1.00 98.38 87 ALA A N 1
ATOM 627 C CA . ALA A 1 87 ? -2.724 8.048 -2.525 1.00 98.38 87 ALA A CA 1
ATOM 628 C C . ALA A 1 87 ? -2.320 8.611 -1.158 1.00 98.38 87 ALA A C 1
ATOM 630 O O . ALA A 1 87 ? -3.005 8.321 -0.180 1.00 98.38 87 ALA A O 1
ATOM 631 N N . GLY A 1 88 ? -1.275 9.444 -1.085 1.00 98.06 88 GLY A N 1
ATOM 632 C CA . GLY A 1 88 ? -0.854 10.098 0.161 1.00 98.06 88 GLY A CA 1
ATOM 633 C C . GLY A 1 88 ? -1.950 10.989 0.760 1.00 98.06 88 GLY A C 1
ATOM 634 O O . GLY A 1 88 ? -2.311 10.847 1.934 1.00 98.06 88 GLY A O 1
ATOM 635 N N . HIS A 1 89 ? -2.567 11.843 -0.064 1.00 98.25 89 HIS A N 1
ATOM 636 C CA . HIS A 1 89 ? -3.696 12.679 0.361 1.00 98.25 89 HIS A CA 1
ATOM 637 C C . HIS A 1 89 ? -4.920 11.849 0.772 1.00 98.25 89 HIS A C 1
ATOM 639 O O . HIS A 1 89 ? -5.530 12.135 1.802 1.00 98.25 89 HIS A O 1
ATOM 645 N N . ALA A 1 90 ? -5.278 10.812 0.006 1.00 98.38 90 ALA A N 1
ATOM 646 C CA . ALA A 1 90 ? -6.424 9.959 0.319 1.00 98.38 90 ALA A CA 1
ATOM 647 C C . ALA A 1 90 ? -6.221 9.171 1.622 1.00 98.38 90 ALA A C 1
ATOM 649 O O . ALA A 1 90 ? -7.126 9.136 2.455 1.00 98.38 90 ALA A O 1
ATOM 650 N N . ALA A 1 91 ? -5.031 8.602 1.836 1.00 98.50 91 ALA A N 1
ATOM 651 C CA . ALA A 1 91 ? -4.678 7.911 3.074 1.00 98.50 91 ALA A CA 1
ATOM 652 C C . ALA A 1 91 ? -4.735 8.860 4.281 1.0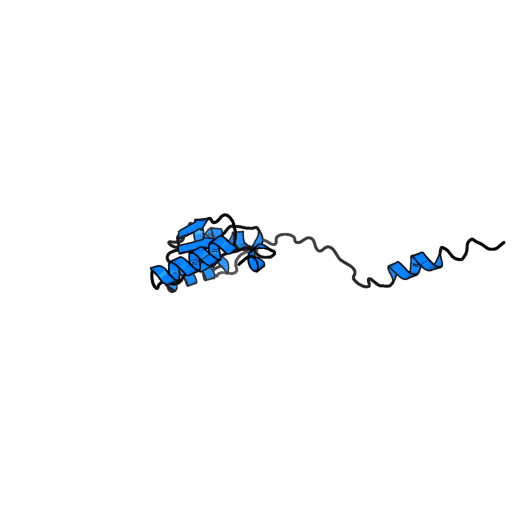0 98.50 91 ALA A C 1
ATOM 654 O O . ALA A 1 91 ? -5.323 8.518 5.307 1.00 98.50 91 ALA A O 1
ATOM 655 N N . THR A 1 92 ? -4.204 10.078 4.137 1.00 98.44 92 THR A N 1
ATOM 656 C CA . THR A 1 92 ? -4.256 11.107 5.186 1.00 98.44 92 THR A CA 1
ATOM 657 C C . THR A 1 92 ? -5.695 11.508 5.511 1.00 98.44 92 THR A C 1
ATOM 659 O O . THR A 1 92 ? -6.090 11.509 6.676 1.00 98.44 92 THR A O 1
ATOM 662 N N . GLY A 1 93 ? -6.507 11.795 4.489 1.00 98.31 93 GLY A N 1
ATOM 663 C CA . GLY A 1 93 ? -7.915 12.150 4.661 1.00 98.31 93 GLY A CA 1
ATOM 664 C C . GLY A 1 93 ? -8.733 11.018 5.284 1.00 98.31 93 GLY A C 1
ATOM 665 O O . GLY A 1 93 ? -9.538 11.267 6.179 1.00 98.31 93 GLY A O 1
ATOM 666 N N . TYR A 1 94 ? -8.485 9.768 4.878 1.00 98.50 94 TYR A N 1
ATOM 667 C CA . TYR A 1 94 ? -9.096 8.588 5.490 1.00 98.50 94 TYR A CA 1
ATOM 668 C C . TYR A 1 94 ? -8.767 8.503 6.980 1.00 98.50 94 TYR A C 1
ATOM 670 O O . TYR A 1 94 ? -9.676 8.343 7.798 1.00 98.50 94 TYR A O 1
ATOM 678 N N . ALA A 1 95 ? -7.493 8.667 7.344 1.00 98.19 95 ALA A N 1
ATOM 679 C CA . ALA A 1 95 ? -7.071 8.611 8.735 1.00 98.19 95 ALA A CA 1
ATOM 680 C C . ALA A 1 95 ? -7.722 9.715 9.580 1.00 98.19 95 ALA A C 1
ATOM 682 O O . ALA A 1 95 ? -8.260 9.439 10.650 1.00 98.19 95 ALA A O 1
ATOM 683 N N . GLN A 1 96 ? -7.755 10.950 9.073 1.00 98.44 96 GLN A N 1
ATOM 684 C CA . GLN A 1 96 ? -8.379 12.076 9.770 1.00 98.44 96 GLN A CA 1
ATOM 685 C C . GLN A 1 96 ? -9.897 11.921 9.918 1.00 98.44 96 GLN A C 1
ATOM 687 O O . GLN A 1 96 ? -10.440 12.208 10.981 1.00 98.44 96 GLN A O 1
ATOM 692 N N . ALA A 1 97 ? -10.588 11.462 8.873 1.00 98.31 97 ALA A N 1
ATOM 693 C CA . ALA A 1 97 ? -12.044 11.354 8.875 1.00 98.31 97 ALA A CA 1
ATOM 694 C C . ALA A 1 97 ? -12.563 10.176 9.713 1.00 98.31 97 ALA A C 1
ATOM 696 O O . ALA A 1 97 ? -13.673 10.236 10.237 1.00 98.31 97 ALA A O 1
ATOM 697 N N . THR A 1 98 ? -11.788 9.093 9.814 1.00 97.94 98 THR A N 1
ATOM 698 C CA . THR A 1 98 ? -12.236 7.843 10.451 1.00 97.94 98 THR A CA 1
ATOM 699 C C . THR A 1 98 ? -11.571 7.560 11.794 1.00 97.94 98 THR A C 1
ATOM 701 O O . THR A 1 98 ? -12.068 6.725 12.548 1.00 97.94 98 THR A O 1
ATOM 704 N N . GLY A 1 99 ? -10.434 8.198 12.083 1.00 96.75 99 GLY A N 1
ATOM 705 C CA . GLY A 1 99 ? -9.567 7.843 13.207 1.00 96.75 99 GLY A CA 1
ATOM 706 C C . GLY A 1 99 ? -8.852 6.494 13.046 1.00 96.75 99 GLY A C 1
ATOM 707 O O . GLY A 1 99 ? -8.232 6.026 13.999 1.00 96.75 99 GLY A O 1
ATOM 708 N N . ARG A 1 100 ? -8.944 5.845 11.875 1.00 96.69 100 ARG A N 1
ATOM 709 C CA . ARG A 1 100 ? -8.282 4.566 11.563 1.00 96.69 100 ARG A CA 1
ATOM 710 C C . ARG A 1 100 ? -6.948 4.792 10.848 1.00 96.69 100 ARG A C 1
ATOM 712 O O . ARG A 1 100 ? -6.635 5.898 10.421 1.00 96.69 100 ARG A O 1
ATOM 719 N N . VAL A 1 101 ? -6.152 3.736 10.691 1.00 96.75 101 VAL A N 1
ATOM 720 C CA . VAL A 1 101 ? -4.875 3.808 9.963 1.00 96.75 101 VAL A CA 1
ATOM 721 C C . VAL A 1 101 ? -5.133 4.038 8.471 1.00 96.75 101 VAL A C 1
ATOM 723 O O . VAL A 1 101 ? -5.829 3.255 7.829 1.00 96.75 101 VAL A O 1
ATOM 726 N N . GLY A 1 102 ? -4.555 5.105 7.918 1.00 97.12 102 GLY A N 1
ATOM 727 C CA . GLY A 1 102 ? -4.505 5.350 6.477 1.00 97.12 102 GLY A CA 1
ATOM 728 C C . GLY A 1 102 ? -3.228 4.778 5.873 1.00 97.12 102 GLY A C 1
ATOM 729 O O . GLY A 1 102 ? -2.138 5.070 6.360 1.00 97.12 102 GLY A O 1
ATOM 730 N N . VAL A 1 103 ? -3.352 3.987 4.805 1.00 98.19 103 VAL A N 1
ATOM 731 C CA . VAL A 1 103 ? -2.209 3.347 4.136 1.00 98.19 103 VAL A CA 1
ATOM 732 C C . VAL A 1 103 ? -2.138 3.784 2.679 1.00 98.19 103 VAL A C 1
ATOM 734 O O . VAL A 1 103 ? -3.107 3.640 1.932 1.00 98.19 103 VAL A O 1
ATOM 737 N N . CYS A 1 104 ? -0.975 4.283 2.263 1.00 97.81 104 CYS A N 1
ATOM 738 C CA . CYS A 1 104 ? -0.648 4.516 0.861 1.00 97.81 104 CYS A CA 1
ATOM 739 C C . CYS A 1 104 ? 0.416 3.515 0.385 1.00 97.81 104 CYS A C 1
ATOM 741 O O . CYS A 1 104 ? 1.283 3.103 1.155 1.00 97.81 104 CYS A O 1
ATOM 743 N N . MET A 1 105 ? 0.335 3.101 -0.879 1.00 96.44 105 MET A N 1
ATOM 744 C CA . MET A 1 105 ? 1.283 2.193 -1.523 1.00 96.44 105 MET A CA 1
ATOM 745 C C . MET A 1 105 ? 1.756 2.772 -2.856 1.00 96.44 105 MET A C 1
ATOM 747 O O . MET A 1 105 ? 0.949 3.262 -3.649 1.00 96.44 105 MET A O 1
ATOM 751 N N . ALA A 1 106 ? 3.050 2.630 -3.131 1.00 96.06 106 ALA A N 1
ATOM 752 C CA . ALA A 1 106 ? 3.656 2.947 -4.417 1.00 96.06 106 ALA A CA 1
ATOM 753 C C . ALA A 1 106 ? 4.759 1.940 -4.762 1.00 96.06 106 ALA A C 1
ATOM 755 O O . ALA A 1 106 ? 5.279 1.238 -3.896 1.00 96.06 106 ALA A O 1
ATOM 756 N N . THR A 1 107 ? 5.117 1.872 -6.043 1.00 96.88 107 THR A N 1
ATOM 757 C CA . THR A 1 107 ? 6.272 1.095 -6.510 1.00 96.88 107 THR A CA 1
ATOM 758 C C . THR A 1 107 ? 7.591 1.826 -6.226 1.00 96.88 107 THR A C 1
ATOM 760 O O . THR A 1 107 ? 7.606 3.015 -5.909 1.00 96.88 107 THR A O 1
ATOM 763 N N . SER A 1 108 ? 8.718 1.130 -6.382 1.00 94.31 108 SER A N 1
ATOM 764 C CA . SER A 1 108 ? 10.049 1.746 -6.369 1.00 94.31 108 SER A CA 1
ATOM 765 C C . SER A 1 108 ? 10.235 2.795 -7.480 1.00 94.31 108 SER A C 1
ATOM 767 O O . SER A 1 108 ? 9.461 2.875 -8.436 1.00 94.31 108 SER A O 1
ATOM 769 N N . GLY A 1 109 ? 11.297 3.598 -7.372 1.00 94.75 109 GLY A N 1
ATOM 770 C CA . GLY A 1 109 ? 11.611 4.649 -8.342 1.00 94.75 109 GLY A CA 1
ATOM 771 C C . GLY A 1 109 ? 10.737 5.894 -8.140 1.00 94.75 109 GLY A C 1
ATOM 772 O O . GLY A 1 109 ? 10.525 6.280 -6.988 1.00 94.75 109 GLY A O 1
ATOM 773 N N . PRO A 1 110 ? 10.231 6.534 -9.214 1.00 94.88 110 PRO A N 1
ATOM 774 C CA . PRO A 1 110 ? 9.481 7.785 -9.095 1.00 94.88 110 PRO A CA 1
ATOM 775 C C . PRO A 1 110 ? 8.210 7.640 -8.251 1.00 94.88 110 PRO A C 1
ATOM 777 O O . PRO A 1 110 ? 7.825 8.586 -7.573 1.00 94.88 110 PRO A O 1
ATOM 780 N N . GLY A 1 111 ? 7.600 6.448 -8.225 1.00 94.81 111 GLY A N 1
ATOM 781 C CA . GLY A 1 111 ? 6.417 6.195 -7.404 1.00 94.81 111 GLY A CA 1
ATOM 782 C C . GLY A 1 111 ? 6.671 6.434 -5.915 1.00 94.81 111 GLY A C 1
ATOM 783 O O . GLY A 1 111 ? 5.859 7.067 -5.249 1.00 94.81 111 GLY A O 1
ATOM 784 N N . ALA A 1 112 ? 7.829 6.012 -5.402 1.00 94.62 112 ALA A N 1
ATOM 785 C CA . ALA A 1 112 ? 8.197 6.222 -4.005 1.00 94.62 112 ALA A CA 1
ATOM 786 C C . ALA A 1 112 ? 8.485 7.697 -3.686 1.00 94.62 112 ALA A C 1
ATOM 788 O O . ALA A 1 112 ? 8.145 8.161 -2.604 1.00 94.62 112 ALA A O 1
ATOM 789 N N . THR A 1 113 ? 9.093 8.444 -4.615 1.00 96.06 113 THR A N 1
ATOM 790 C CA . THR A 1 113 ? 9.396 9.875 -4.420 1.00 96.06 113 THR A CA 1
ATOM 791 C C . THR A 1 113 ? 8.190 10.789 -4.632 1.00 96.06 113 THR A C 1
ATOM 793 O O . THR A 1 113 ? 8.237 11.952 -4.248 1.00 96.06 113 THR A O 1
ATOM 796 N N . ASN A 1 114 ? 7.131 10.281 -5.263 1.00 95.25 114 ASN A N 1
ATOM 797 C CA . ASN A 1 114 ? 5.882 11.000 -5.489 1.00 95.25 114 ASN A CA 1
ATOM 798 C C . ASN A 1 114 ? 4.891 10.872 -4.319 1.00 95.25 114 ASN A C 1
ATOM 800 O O . ASN A 1 114 ? 3.801 11.437 -4.417 1.00 95.25 114 ASN A O 1
ATOM 804 N N . LEU A 1 115 ? 5.202 10.096 -3.276 1.00 84.88 115 LEU A N 1
ATOM 805 C CA . LEU A 1 115 ? 4.362 9.970 -2.080 1.00 84.88 115 LEU A CA 1
ATOM 806 C C . LEU A 1 115 ? 4.525 11.154 -1.123 1.00 84.88 115 LEU A C 1
ATOM 808 O O . LEU A 1 115 ? 5.660 11.660 -0.981 1.00 84.88 115 LEU A O 1
#

=== Feature glossary ===
Legend for the data blocks above and below:

— What the protein is —

The amino-acid sequence is the protein's primary structure: the linear order of residues from the N-terminus to the C-terminus, written in one-letter code. Everything else here — the 3D coordinates, the secondary structure, the domain annotations — is ultimately a consequence of this string.

Functional annotations link the protein to curated databases. InterPro entries identify conserved domains and families by matching the sequence against member-database signatures (Pfam, PROSITE, CDD, …). Gene Ontology (GO) terms describe molecular function, biological process, and cellular component in a controlled vocabulary. CATH places the structure in a hierarchical fold classification (Class/Architecture/Topology/Homologous-superfamily). The organism is the source species.

— Where its atoms are —

Atomic coordinates in PDBx/mmCIF format — the same representation the Protein Data Bank distributes. Each line of the _atom_site loop places one backbone atom in Cartesian space (units: ångströms, origin: arbitrary).

The six renders are orthographic views along the three Cartesian axes in both directions. Representation (cartoon, sticks, or surface) and color scheme (sequence-rainbow or by-chain) vary across proteins so the training set covers all the common visualization conventions.

— Local backbone conformation —

Eight-state secondary structure (DSSP): H is the canonical α-helix, G the tighter 3₁₀-helix, I the wider π-helix; E/B are β-structure, T and S are turns and bends, and '-' is everything else. DSSP derives these from the pattern of main-chain N–H···O=C hydrogen bonds, not from the sequence.

Three-state secondary structure (P-SEA) collapses the eight DSSP classes into helix (a), strand (b), and coil (c). P-SEA assigns these from Cα geometry alone — distances and angles — without requiring backbone oxygens, so it works on any Cα trace.

φ (phi) and ψ (psi) are the two rotatable backbone dihedrals per residue: φ is the C(i-1)–N–Cα–C torsion, ψ is the N–Cα–C–N(i+1) torsion, both in degrees on (−180°, 180°]. α-helical residues cluster near (−60°, −45°); β-strand residues near (−120°, +130°). A Ramachandran plot is simply a scatter of (φ, ψ) for every residue.

— Global shape and packing —

The geometric summary reports three shape descriptors. Rg (radius of gyration) measures how spread out the Cα atoms are about their centre of mass; compact globular proteins have small Rg, elongated or unfolded ones large. Cα contacts (<8 Å, |i−j|>4) count long-range residue pairs in spatial proximity — high for tightly packed folds, near zero for rods or random coil. The bounding-box extents give the protein's footprint along x, y, z in Å.

SASA measures how much of the protein is reachable by solvent. It is computed by rolling a water-sized probe over the atomic surface and summing the exposed area (Å²). Per-residue SASA distinguishes core (buried, low SASA) from surface (exposed, high SASA) residues; total SASA is a whole-molecule size measure.

Plot images: a contact map (which residues are close in 3D, as an N×N binary image), a Ramachandran scatter (backbone torsion angles, revealing secondary-structure composition at a glance), and — for AlphaFold structures — a PAE heatmap (pairwise prediction confidence).

— Structural neighborhood —

A 3Di character summarizes, for each residue, the relative orientation of the Cα frame of its nearest spatial neighbor. Because it encodes fold topology rather than chemistry, 3Di alignments detect remote structural similarity that sequence alignment misses.

The Foldseek neighbor list gives the closest experimentally determined structures in the PDB, ranked by structural alignment. TM-score near 1 means near-identical fold; near 0.3 means only rough topology match. This is how one finds what a novel AlphaFold prediction most resembles in the solved-structure universe.

— Confidence and disorder —

For AlphaFold models, the B-factor field carries pLDDT — the model's own estimate of local accuracy on a 0–100 scale. Regions with pLDDT<50 should be treated as essentially unmodeled; they often correspond to intrinsically disordered segments.

Crystallographic B-factors measure how much each atom's electron density is smeared out, in Å². They rise in mobile loops and surface residues and fall in the buried interior. In AlphaFold models this column is repurposed to hold pLDDT instead.

Predicted Aligned Error (PAE) is an AlphaFold confidence matrix: entry (i, j) is the expected error in the position of residue j, in ångströms, when the prediction is superimposed on the true structure at residue i. Low PAE within a block of residues means that block is internally rigid and well-predicted; high PAE between two blocks means their relative placement is uncertain even if each block individually is confident.